Protein AF-A0AAI9TU17-F1 (afdb_monomer)

Radius of gyration: 18.56 Å; Cα contacts (8 Å, |Δi|>4): 138; chains: 1; bounding box: 42×25×66 Å

InterPro domains:
  IPR012816 NADAR [PF08719] (18-95)
  IPR012816 NADAR [cd15457] (15-107)
  IPR037238 YbiA-like superfamily [G3DSA:1.10.357.40] (2-105)
  IPR037238 YbiA-like superfamily [SSF143990] (10-105)

Mean predicted aligned error: 10.01 Å

Sequence (112 aa):
MPRTGNQPESNQADNPLFFYMPDAEWGEFCQWHEPSFTISKAEISDLVGYTVDETDPNGAIAFNCAEQFMMCCKAARFHDIPSQDQVLADQIKSAVVETGNKAKFGHVGSEV

Organism: NCBI:txid1209917

Secondary structure (DSSP, 8-state):
---------SS-TTSPPP---TTSTTGGGSTTS---EEEEHHHHHHHHTS-S-SS-TT-EEEESSHHHHHHHHHHHHTT-HHHHHHHHH--SHHHHHHHHHHTT--------

Structure (mmCIF, N/CA/C/O backbone):
data_AF-A0AAI9TU17-F1
#
_entry.id   AF-A0AAI9TU17-F1
#
loop_
_atom_site.group_PDB
_atom_site.id
_atom_site.type_symbol
_atom_site.label_atom_id
_atom_site.label_alt_id
_atom_site.label_comp_id
_atom_site.label_asym_id
_atom_site.label_entity_id
_atom_site.label_seq_id
_atom_site.pdbx_PDB_ins_code
_atom_site.Cartn_x
_atom_site.Cartn_y
_atom_site.Cartn_z
_atom_site.occupancy
_atom_site.B_iso_or_equiv
_atom_site.auth_seq_id
_atom_site.auth_comp_id
_atom_site.auth_asym_id
_atom_site.auth_atom_id
_atom_site.pdbx_PDB_model_num
ATOM 1 N N . MET A 1 1 ? 3.705 3.585 -24.894 1.00 44.66 1 MET A N 1
ATOM 2 C CA . MET A 1 1 ? 4.938 3.423 -25.700 1.00 44.66 1 MET A CA 1
ATOM 3 C C . MET A 1 1 ? 4.835 2.095 -26.446 1.00 44.66 1 MET A C 1
ATOM 5 O O . MET A 1 1 ? 4.476 1.120 -25.793 1.00 44.66 1 MET A O 1
ATOM 9 N N . PRO A 1 2 ? 5.048 2.018 -27.772 1.00 45.03 2 PRO A N 1
ATOM 10 C CA . PRO A 1 2 ? 5.062 0.732 -28.464 1.00 45.03 2 PRO A CA 1
ATOM 11 C C . PRO A 1 2 ? 6.356 -0.018 -28.111 1.00 45.03 2 PRO A C 1
ATOM 13 O O . PRO A 1 2 ? 7.432 0.574 -28.136 1.00 45.03 2 PRO A O 1
ATOM 16 N N . ARG A 1 3 ? 6.248 -1.306 -27.754 1.00 56.22 3 ARG A N 1
ATOM 17 C CA . ARG A 1 3 ? 7.403 -2.195 -27.547 1.00 56.22 3 ARG A CA 1
ATOM 18 C C . ARG A 1 3 ? 8.092 -2.416 -28.893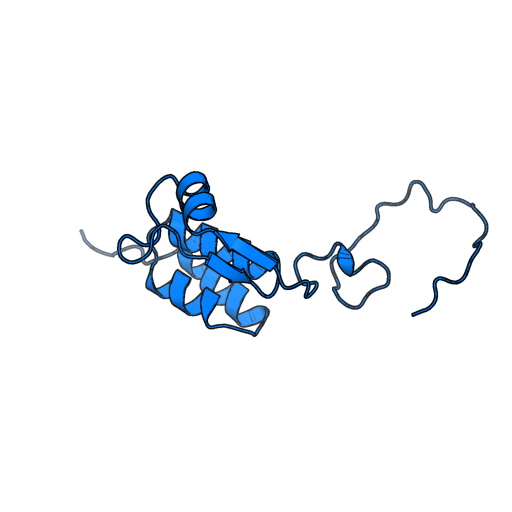 1.00 56.22 3 ARG A C 1
ATOM 20 O O . ARG A 1 3 ? 7.538 -3.084 -29.765 1.00 56.22 3 ARG A O 1
ATOM 27 N N . THR A 1 4 ? 9.270 -1.830 -29.075 1.00 52.88 4 THR A N 1
ATOM 28 C CA . THR A 1 4 ? 10.101 -2.055 -30.263 1.00 52.88 4 THR A CA 1
ATOM 29 C C . THR A 1 4 ? 10.894 -3.345 -30.084 1.00 52.88 4 THR A C 1
ATOM 31 O O . THR A 1 4 ? 11.462 -3.589 -29.024 1.00 52.88 4 THR A O 1
ATOM 34 N N . GLY A 1 5 ? 10.868 -4.193 -31.112 1.00 49.22 5 GLY A N 1
ATOM 35 C CA . GLY A 1 5 ? 11.430 -5.538 -31.092 1.00 49.22 5 GLY A CA 1
ATOM 36 C C . GLY A 1 5 ? 12.955 -5.621 -31.210 1.00 49.22 5 GLY A C 1
ATOM 37 O O . GLY A 1 5 ? 13.615 -4.700 -31.681 1.00 49.22 5 GLY A O 1
ATOM 38 N N . ASN A 1 6 ? 13.440 -6.807 -30.833 1.00 52.34 6 ASN A N 1
ATOM 39 C CA . ASN A 1 6 ? 14.708 -7.460 -31.175 1.00 52.34 6 ASN A CA 1
ATOM 40 C C . ASN A 1 6 ? 15.985 -6.610 -31.048 1.00 52.34 6 ASN A C 1
ATOM 42 O O . ASN A 1 6 ? 16.536 -6.133 -32.040 1.00 52.34 6 ASN A O 1
ATOM 46 N N . GLN A 1 7 ? 16.511 -6.535 -29.823 1.00 51.25 7 GLN A N 1
ATOM 47 C CA . GLN A 1 7 ? 17.905 -6.182 -29.546 1.00 51.25 7 GLN A CA 1
ATOM 48 C C . GLN A 1 7 ? 18.768 -7.466 -29.564 1.00 51.25 7 GLN A C 1
ATOM 50 O O . GLN A 1 7 ? 18.278 -8.505 -29.120 1.00 51.25 7 GLN A O 1
ATOM 55 N N . PRO A 1 8 ? 20.013 -7.455 -30.090 1.00 45.62 8 PRO A N 1
ATOM 56 C CA . PRO A 1 8 ? 20.829 -8.663 -30.169 1.00 45.62 8 PRO A CA 1
ATOM 57 C C . PRO A 1 8 ? 21.147 -9.202 -28.769 1.00 45.62 8 PRO A C 1
ATOM 59 O O . PRO A 1 8 ? 21.648 -8.473 -27.913 1.00 45.62 8 PRO A O 1
ATOM 62 N N . GLU A 1 9 ? 20.871 -10.489 -28.555 1.00 54.81 9 GLU A N 1
ATOM 63 C CA . GLU A 1 9 ? 21.167 -11.227 -27.327 1.00 54.81 9 GLU A CA 1
ATOM 64 C C . GLU A 1 9 ? 22.683 -11.412 -27.161 1.00 54.81 9 GLU A C 1
ATOM 66 O O . GLU A 1 9 ? 23.257 -12.426 -27.551 1.00 54.81 9 GLU A O 1
ATOM 71 N N . SER A 1 10 ? 23.372 -10.425 -26.590 1.00 53.22 10 SER A N 1
ATOM 72 C CA . SER A 1 10 ? 24.756 -10.611 -26.148 1.00 53.22 10 SER A CA 1
ATOM 73 C C . SER A 1 10 ? 24.955 -10.018 -24.753 1.00 53.22 10 SER A C 1
ATOM 75 O O . SER A 1 10 ? 24.963 -8.802 -24.585 1.00 53.22 10 SER A O 1
ATOM 77 N N . ASN A 1 11 ? 25.115 -10.898 -23.758 1.00 54.28 11 ASN A N 1
ATOM 78 C CA . ASN A 1 11 ? 25.527 -10.635 -22.367 1.00 54.28 11 ASN A CA 1
ATOM 79 C C . ASN A 1 11 ? 24.613 -9.790 -21.453 1.00 54.28 11 ASN A C 1
ATOM 81 O O . ASN A 1 11 ? 25.018 -9.483 -20.336 1.00 54.28 11 ASN A O 1
ATOM 85 N N . GLN A 1 12 ? 23.386 -9.442 -21.853 1.00 56.59 12 GLN A N 1
ATOM 86 C CA . GLN A 1 12 ? 22.444 -8.740 -20.960 1.00 56.59 12 GLN A CA 1
ATOM 87 C C . GLN A 1 12 ? 21.611 -9.671 -20.061 1.00 56.59 12 GLN A C 1
ATOM 89 O O . GLN A 1 12 ? 21.137 -9.219 -19.024 1.00 56.59 12 GLN A O 1
ATOM 94 N N . ALA A 1 13 ? 21.454 -10.949 -20.427 1.00 61.75 13 ALA A N 1
ATOM 95 C CA . ALA A 1 13 ? 20.571 -11.891 -19.730 1.00 61.75 13 ALA A CA 1
ATOM 96 C C . ALA A 1 13 ? 21.009 -12.223 -18.287 1.00 61.75 13 ALA A C 1
ATOM 98 O O . ALA A 1 13 ? 20.158 -12.545 -17.464 1.00 61.75 13 ALA A O 1
ATOM 99 N N . ASP A 1 14 ? 22.303 -12.088 -17.973 1.00 76.62 14 ASP A N 1
ATOM 100 C CA . ASP A 1 14 ? 22.864 -12.384 -16.644 1.00 76.62 14 ASP A CA 1
ATOM 101 C C . ASP A 1 14 ? 23.076 -11.135 -15.767 1.00 76.62 14 ASP A C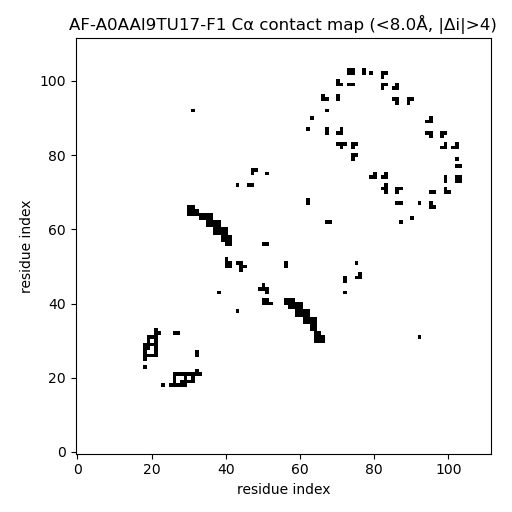 1
ATOM 103 O O . ASP A 1 14 ? 23.513 -11.247 -14.619 1.00 76.62 14 ASP A O 1
ATOM 107 N N . ASN A 1 15 ? 22.777 -9.931 -16.270 1.00 78.81 15 ASN A N 1
ATOM 108 C CA . ASN A 1 15 ? 22.925 -8.714 -15.476 1.00 78.81 15 ASN A CA 1
ATOM 109 C C . ASN A 1 15 ? 21.689 -8.481 -14.593 1.00 78.81 15 ASN A C 1
ATOM 111 O O . ASN A 1 15 ? 20.561 -8.589 -15.079 1.00 78.81 15 ASN A O 1
ATOM 115 N N . PRO A 1 16 ? 21.869 -8.100 -13.314 1.00 84.06 16 PRO A N 1
ATOM 116 C CA . PRO A 1 16 ? 20.746 -7.789 -12.444 1.00 84.06 16 PRO A CA 1
ATOM 117 C C . PRO A 1 16 ? 19.941 -6.613 -13.005 1.00 84.06 16 PRO A C 1
ATOM 119 O O . PRO A 1 16 ? 20.489 -5.557 -13.332 1.00 84.06 16 PRO A O 1
ATOM 122 N N . LEU A 1 17 ? 18.625 -6.803 -13.090 1.00 83.19 17 LEU A N 1
ATOM 123 C CA . LEU A 1 17 ? 17.690 -5.756 -13.473 1.00 83.19 17 LEU A CA 1
ATOM 124 C C . LEU A 1 17 ? 17.373 -4.875 -12.259 1.00 83.19 17 LEU A C 1
ATOM 126 O O . LEU A 1 17 ? 16.858 -5.357 -11.251 1.00 83.19 17 LEU A O 1
ATOM 130 N N . PHE A 1 18 ? 17.640 -3.575 -12.369 1.00 83.50 18 PHE A N 1
ATOM 131 C CA . PHE A 1 18 ? 17.301 -2.587 -11.344 1.00 83.50 18 PHE A CA 1
ATOM 132 C C . PHE A 1 18 ? 16.050 -1.801 -11.758 1.00 83.50 18 PHE A C 1
ATOM 134 O O . PHE A 1 18 ? 16.033 -1.181 -12.818 1.00 83.50 18 PHE A O 1
ATOM 141 N N . PHE A 1 19 ? 15.021 -1.779 -10.907 1.00 86.12 19 PHE A N 1
ATOM 142 C CA . PHE A 1 19 ? 13.709 -1.176 -11.201 1.00 86.12 19 PHE A CA 1
ATOM 143 C C . PHE A 1 19 ? 13.268 -0.144 -10.144 1.00 86.12 19 PHE A C 1
ATOM 145 O O . PHE A 1 19 ? 12.126 -0.106 -9.703 1.00 86.12 19 PHE A O 1
ATOM 152 N N . TYR A 1 20 ? 14.181 0.727 -9.710 1.00 82.06 20 TYR A N 1
ATOM 153 C CA . TYR A 1 20 ? 13.918 1.707 -8.641 1.00 82.06 20 TYR A CA 1
ATOM 154 C C . TYR A 1 20 ? 13.300 3.037 -9.117 1.00 82.06 20 TYR A C 1
ATOM 156 O O . TYR A 1 20 ? 12.952 3.868 -8.282 1.00 82.06 20 TYR A O 1
ATOM 164 N N . MET A 1 21 ? 13.166 3.261 -10.431 1.00 86.12 21 MET A N 1
ATOM 165 C CA . MET A 1 21 ? 12.562 4.474 -11.001 1.00 86.12 21 MET A CA 1
ATOM 166 C C . MET A 1 21 ? 11.222 4.134 -11.666 1.00 86.12 21 MET A C 1
ATOM 168 O O . MET A 1 21 ? 11.221 3.323 -12.592 1.00 86.12 21 MET A O 1
ATOM 172 N N . PRO A 1 22 ? 10.101 4.755 -11.258 1.00 85.19 22 PRO A N 1
ATOM 173 C CA . PRO A 1 22 ? 8.774 4.414 -11.776 1.00 85.19 22 PRO A CA 1
ATOM 174 C C . PRO A 1 22 ? 8.564 4.795 -13.248 1.00 85.19 22 PRO A C 1
ATOM 176 O O . PRO A 1 22 ? 7.757 4.162 -13.922 1.00 85.19 22 PRO A O 1
ATOM 179 N N . ASP A 1 23 ? 9.317 5.779 -13.748 1.00 87.31 23 ASP A N 1
ATOM 180 C CA . ASP A 1 23 ? 9.204 6.297 -15.120 1.00 87.31 23 ASP A CA 1
ATOM 181 C C . ASP A 1 23 ? 10.236 5.683 -16.091 1.00 87.31 23 ASP A C 1
ATOM 183 O O . ASP A 1 23 ? 10.349 6.105 -17.243 1.00 87.31 23 ASP A O 1
ATOM 187 N N . ALA A 1 24 ? 11.026 4.704 -15.633 1.00 88.25 24 ALA A N 1
ATOM 188 C CA . ALA A 1 24 ? 12.000 3.994 -16.462 1.00 88.25 24 ALA A CA 1
ATOM 189 C C . ALA A 1 24 ? 11.358 2.836 -17.251 1.00 88.25 24 ALA A C 1
ATOM 191 O O . ALA A 1 24 ? 10.215 2.456 -17.012 1.00 88.25 24 ALA A O 1
ATOM 192 N N . GLU A 1 25 ? 12.118 2.230 -18.169 1.00 86.62 25 GLU A N 1
ATOM 193 C CA . GLU A 1 25 ? 11.669 1.136 -19.052 1.00 86.62 25 GLU A CA 1
ATOM 194 C C . GLU A 1 25 ? 11.011 -0.043 -18.309 1.00 86.62 25 GLU A C 1
ATOM 196 O O . GLU A 1 25 ? 10.050 -0.625 -18.801 1.00 86.62 25 GLU A O 1
ATOM 201 N N . TRP A 1 26 ? 11.483 -0.338 -17.096 1.00 88.06 26 TRP A N 1
ATOM 202 C CA . TRP A 1 26 ? 10.982 -1.407 -16.223 1.00 88.06 26 TRP A CA 1
ATOM 203 C C . TRP A 1 26 ? 10.326 -0.858 -14.954 1.00 88.06 26 TRP A C 1
ATOM 205 O O . TRP A 1 26 ? 10.265 -1.525 -13.921 1.00 88.06 26 TRP A O 1
ATOM 215 N N . GLY A 1 27 ? 9.864 0.391 -15.025 1.00 86.25 27 GLY A N 1
ATOM 216 C CA . GLY A 1 27 ? 9.310 1.124 -13.898 1.00 86.25 27 GLY A CA 1
ATOM 217 C C . GLY A 1 27 ? 8.033 0.515 -13.330 1.00 86.25 27 GLY A C 1
ATOM 218 O O . GLY A 1 27 ? 7.744 0.768 -12.172 1.00 86.25 27 GLY A O 1
ATOM 219 N N . GLU A 1 28 ? 7.326 -0.346 -14.072 1.00 87.06 28 GLU A N 1
ATOM 220 C CA . GLU A 1 28 ? 6.156 -1.093 -13.576 1.00 87.06 28 GLU A CA 1
ATOM 221 C C . GLU A 1 28 ? 6.471 -2.001 -12.376 1.00 87.06 28 GLU A C 1
ATOM 223 O O . GLU A 1 28 ? 5.607 -2.243 -11.536 1.00 87.06 28 GLU A O 1
ATOM 228 N N . PHE A 1 29 ? 7.722 -2.454 -12.255 1.00 87.62 29 PHE A N 1
ATOM 229 C CA . PHE A 1 29 ? 8.191 -3.242 -11.114 1.00 87.62 29 PHE A CA 1
ATOM 230 C C . PHE A 1 29 ? 8.635 -2.371 -9.930 1.00 87.62 29 PHE A C 1
ATOM 232 O O . PHE A 1 29 ? 8.903 -2.885 -8.842 1.00 87.62 29 PHE A O 1
ATOM 239 N N . CYS A 1 30 ? 8.714 -1.051 -10.115 1.00 88.56 30 CYS A N 1
ATOM 240 C CA . CYS A 1 30 ? 9.003 -0.119 -9.038 1.00 88.56 30 CYS A CA 1
ATOM 241 C C . CYS A 1 30 ? 7.825 -0.060 -8.062 1.00 88.56 30 CYS A C 1
ATOM 243 O O . CYS A 1 30 ? 6.681 0.126 -8.464 1.00 88.56 30 CYS A O 1
ATOM 245 N N . GLN A 1 31 ? 8.106 -0.096 -6.759 1.00 84.75 31 GLN A N 1
ATOM 246 C CA . GLN A 1 31 ? 7.086 0.068 -5.710 1.00 84.75 31 GLN A CA 1
ATOM 247 C C . GLN A 1 31 ? 6.345 1.416 -5.796 1.00 84.75 31 GLN A C 1
ATOM 249 O O . GLN A 1 31 ? 5.219 1.54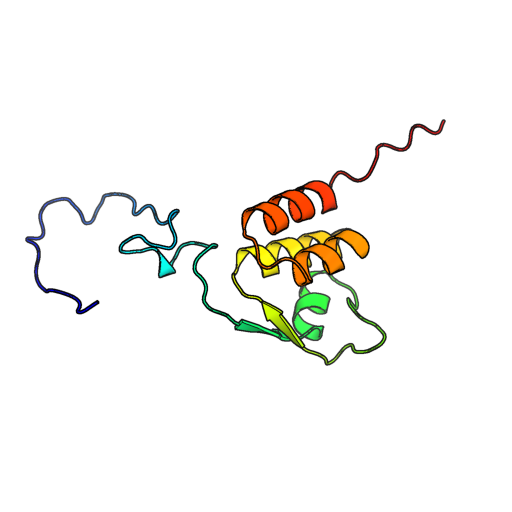4 -5.314 1.00 84.75 31 GLN A O 1
ATOM 254 N N . TRP A 1 32 ? 6.980 2.398 -6.443 1.00 82.31 32 TRP A N 1
ATOM 255 C CA . TRP A 1 32 ? 6.465 3.739 -6.707 1.00 82.31 32 TRP A CA 1
ATOM 256 C C . TRP A 1 32 ? 5.775 3.902 -8.050 1.00 82.31 32 TRP A C 1
ATOM 258 O O . TRP A 1 32 ? 5.376 5.024 -8.385 1.00 82.31 32 TRP A O 1
ATOM 268 N N . HIS A 1 33 ? 5.682 2.835 -8.844 1.00 84.38 33 HIS A N 1
ATOM 269 C CA . HIS A 1 33 ? 4.782 2.845 -9.981 1.00 84.38 33 HIS A CA 1
ATOM 270 C C . HIS A 1 33 ? 3.378 3.1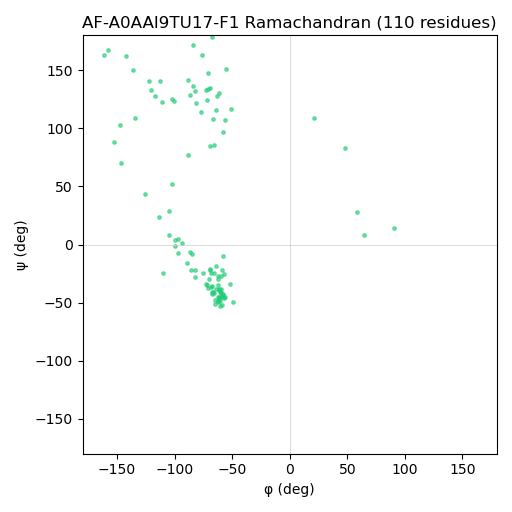88 -9.477 1.00 84.38 33 HIS A C 1
ATOM 272 O O . HIS A 1 33 ? 3.043 2.893 -8.328 1.00 84.38 33 HIS A O 1
ATOM 278 N N . GLU A 1 34 ? 2.560 3.806 -10.322 1.00 78.12 34 GLU A N 1
ATOM 279 C CA . GLU A 1 34 ? 1.213 4.254 -9.955 1.00 78.12 34 GLU A CA 1
ATOM 280 C C . GLU A 1 34 ? 0.111 3.315 -10.486 1.00 78.12 34 GLU A C 1
ATOM 282 O O . GLU A 1 34 ? -0.817 3.790 -11.146 1.00 78.12 34 GLU A O 1
ATOM 287 N N . PRO A 1 35 ? 0.149 1.982 -10.259 1.00 77.12 35 PRO A N 1
ATOM 288 C CA . PRO A 1 35 ? -1.056 1.200 -10.418 1.00 77.12 35 PRO A CA 1
ATOM 289 C C . PRO A 1 35 ? -1.913 1.451 -9.177 1.00 77.12 35 PRO A C 1
ATOM 291 O O . PRO A 1 35 ? -1.545 1.067 -8.065 1.00 77.12 35 PRO A O 1
ATOM 294 N N . SER A 1 36 ? -3.064 2.092 -9.357 1.00 83.31 36 SER A N 1
ATOM 295 C CA . SER A 1 36 ? -4.055 2.131 -8.293 1.00 83.31 36 SER A CA 1
ATOM 296 C C . SER A 1 36 ? -4.679 0.747 -8.122 1.00 83.31 36 SER A C 1
ATOM 298 O O . SER A 1 36 ? -5.039 0.077 -9.093 1.00 83.31 36 SER A O 1
ATOM 300 N N . PHE A 1 37 ? -4.788 0.294 -6.880 1.00 91.62 37 PHE A N 1
ATOM 301 C CA . PHE A 1 37 ? -5.434 -0.972 -6.544 1.00 91.62 37 PHE A CA 1
ATOM 302 C C . PHE A 1 37 ? -6.214 -0.839 -5.243 1.00 91.62 37 PHE A C 1
ATOM 304 O O . PHE A 1 37 ? -6.027 0.097 -4.467 1.00 91.62 37 PHE A O 1
ATOM 311 N N . THR A 1 38 ? -7.125 -1.775 -5.015 1.00 95.25 38 THR A N 1
ATOM 312 C CA . THR A 1 38 ? -8.008 -1.771 -3.852 1.00 95.25 38 THR A CA 1
ATOM 313 C C . THR A 1 38 ? -7.792 -3.041 -3.052 1.00 95.25 38 THR A C 1
ATOM 315 O O . THR A 1 38 ? -7.767 -4.123 -3.633 1.00 95.25 38 THR A O 1
ATOM 318 N N . ILE A 1 39 ? -7.655 -2.900 -1.735 1.00 95.94 39 ILE A N 1
ATOM 319 C CA . ILE A 1 39 ? -7.540 -4.015 -0.788 1.00 95.94 39 ILE A CA 1
ATOM 320 C C . ILE A 1 39 ? -8.663 -3.885 0.238 1.00 95.94 39 ILE A C 1
ATOM 322 O O . ILE A 1 39 ? -8.992 -2.772 0.666 1.00 95.94 39 ILE A O 1
ATOM 326 N N . SER A 1 40 ? -9.270 -5.004 0.629 1.00 96.94 40 SER A N 1
ATOM 327 C CA . SER A 1 40 ? -10.291 -4.990 1.678 1.00 96.94 40 SER A CA 1
ATOM 328 C C . SER A 1 40 ? -9.672 -4.724 3.053 1.00 96.94 40 SER A C 1
ATOM 330 O O . SER A 1 40 ? -8.557 -5.148 3.360 1.00 96.94 40 SER A O 1
ATOM 332 N N . LYS A 1 41 ? -10.413 -4.045 3.930 1.00 94.94 41 LYS A N 1
ATOM 333 C CA . LYS A 1 41 ? -10.012 -3.849 5.331 1.00 94.94 41 LYS A CA 1
ATOM 334 C C . LYS A 1 41 ? -9.902 -5.183 6.075 1.00 94.94 41 LYS A C 1
ATOM 336 O O . LYS A 1 41 ? -9.080 -5.289 6.980 1.00 94.94 41 LYS A O 1
ATOM 341 N N . ALA A 1 42 ? -10.651 -6.204 5.655 1.00 95.81 42 ALA A N 1
ATOM 342 C CA . ALA A 1 42 ? -10.521 -7.572 6.147 1.00 95.81 42 ALA A CA 1
ATOM 343 C C . ALA A 1 42 ? -9.135 -8.168 5.838 1.00 95.81 42 ALA A C 1
ATOM 345 O O . ALA A 1 42 ? -8.457 -8.619 6.754 1.00 95.81 42 ALA A O 1
ATOM 346 N N . GLU A 1 43 ? -8.655 -8.075 4.592 1.00 96.56 43 GLU A N 1
ATOM 347 C CA . GLU A 1 43 ? -7.308 -8.548 4.222 1.00 96.56 43 GLU A CA 1
ATOM 348 C C . GLU A 1 43 ? -6.203 -7.801 4.980 1.00 96.56 43 GLU A C 1
ATOM 350 O O . GLU A 1 43 ? -5.221 -8.403 5.416 1.00 96.56 43 GLU A O 1
ATOM 355 N N . ILE A 1 44 ? -6.363 -6.487 5.175 1.00 95.62 44 ILE A N 1
ATOM 356 C CA . ILE A 1 44 ? -5.419 -5.700 5.980 1.00 95.62 44 ILE A CA 1
ATOM 357 C C . ILE A 1 44 ? -5.469 -6.157 7.444 1.00 95.62 44 ILE A C 1
ATOM 359 O O . ILE A 1 44 ? -4.417 -6.304 8.063 1.00 95.62 44 ILE A O 1
ATOM 363 N N . SER A 1 45 ? -6.663 -6.411 7.986 1.00 95.25 45 SER A N 1
ATOM 364 C CA . SER A 1 45 ? -6.856 -6.887 9.362 1.00 95.25 45 SER A CA 1
ATOM 365 C C . SER A 1 45 ? -6.192 -8.241 9.594 1.00 95.25 45 SER A C 1
ATOM 367 O O . SER A 1 45 ? -5.453 -8.406 10.567 1.00 95.25 45 SER A O 1
ATOM 369 N N . ASP A 1 46 ? -6.373 -9.178 8.661 1.00 95.94 46 ASP A N 1
ATOM 370 C CA . ASP A 1 46 ? -5.718 -10.488 8.679 1.00 95.94 46 ASP A CA 1
ATOM 371 C C . ASP A 1 46 ? -4.189 -10.349 8.639 1.00 95.94 46 ASP A C 1
ATOM 373 O O . ASP A 1 46 ? -3.475 -11.037 9.371 1.00 95.94 46 ASP A O 1
ATOM 377 N N . LEU A 1 47 ? -3.674 -9.418 7.828 1.00 94.81 47 LEU A N 1
ATOM 378 C CA . LEU A 1 47 ? -2.240 -9.155 7.710 1.00 94.81 47 LEU A CA 1
ATOM 379 C C . LEU A 1 47 ? -1.633 -8.563 8.994 1.00 94.81 47 LEU A C 1
ATOM 381 O O . LEU A 1 47 ? -0.513 -8.928 9.366 1.00 94.81 47 LEU A O 1
ATOM 385 N N . VAL A 1 48 ? -2.326 -7.636 9.666 1.00 93.69 48 VAL A N 1
ATOM 386 C CA . VAL A 1 48 ? -1.801 -6.972 10.877 1.00 93.69 48 VAL A CA 1
ATOM 387 C C . VAL A 1 48 ? -2.129 -7.715 12.175 1.00 93.69 48 VAL A C 1
ATOM 389 O O . VAL A 1 48 ? -1.466 -7.477 13.188 1.00 93.69 48 VAL A O 1
ATOM 392 N N . GLY A 1 49 ? -3.085 -8.646 12.131 1.00 93.06 49 GLY A N 1
ATOM 393 C CA . GLY A 1 49 ? -3.477 -9.527 13.232 1.00 93.06 49 GLY A CA 1
ATOM 394 C C . GLY A 1 49 ? -4.598 -8.993 14.127 1.00 93.06 49 GLY A C 1
ATOM 395 O O . GLY A 1 49 ? -4.779 -9.515 15.227 1.00 93.06 49 GLY A O 1
ATOM 396 N N . TYR A 1 50 ? -5.316 -7.951 13.702 1.00 92.50 50 TYR A N 1
ATOM 397 C CA . TYR A 1 50 ? -6.454 -7.373 14.424 1.00 92.50 50 TYR A CA 1
ATOM 398 C C . T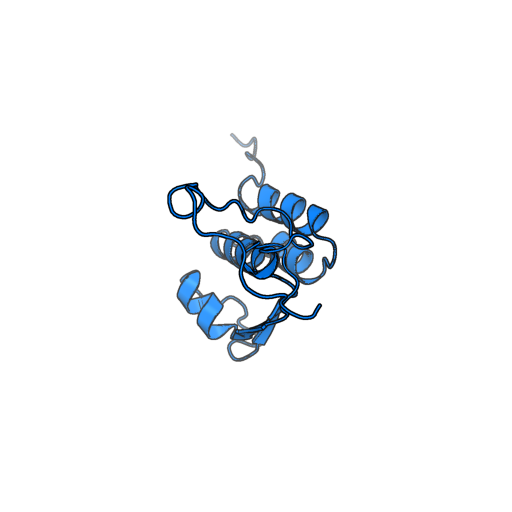YR A 1 50 ? -7.320 -6.515 13.486 1.00 92.50 50 TYR A C 1
ATOM 400 O O . TYR A 1 50 ? -6.864 -6.121 12.415 1.00 92.50 50 TYR A O 1
ATOM 408 N N . THR A 1 51 ? -8.553 -6.200 13.889 1.00 92.56 51 THR A N 1
ATOM 409 C CA . THR A 1 51 ? -9.474 -5.361 13.107 1.00 92.56 51 THR A CA 1
ATOM 410 C C . THR A 1 51 ? -8.936 -3.936 12.942 1.00 92.56 51 THR A C 1
ATOM 412 O O . THR A 1 51 ? -8.819 -3.200 13.922 1.00 92.56 51 THR A O 1
ATOM 415 N N . VAL A 1 52 ? -8.639 -3.510 11.710 1.00 90.12 52 VAL A N 1
ATOM 416 C CA . VAL A 1 52 ? -8.118 -2.148 11.460 1.00 90.12 52 VAL A CA 1
ATOM 417 C C . VAL A 1 52 ? -9.172 -1.050 11.563 1.00 90.12 52 VAL A C 1
ATOM 419 O O . VAL A 1 52 ? -8.831 0.099 11.818 1.00 90.12 52 VAL A O 1
ATOM 422 N N . ASP A 1 53 ? -10.442 -1.393 11.355 1.00 88.31 53 ASP A N 1
ATOM 423 C CA . ASP A 1 53 ? -11.567 -0.467 11.444 1.00 88.31 53 ASP A CA 1
ATOM 424 C C . ASP A 1 53 ? -12.806 -1.213 11.947 1.00 88.31 53 ASP A C 1
ATOM 426 O O . ASP A 1 53 ? -13.454 -1.956 11.213 1.00 88.31 53 ASP A O 1
ATOM 430 N N . GLU A 1 54 ? -13.126 -1.023 13.224 1.00 88.31 54 GLU A N 1
ATOM 431 C CA . GLU A 1 54 ? -14.298 -1.619 13.877 1.00 88.31 54 GLU A CA 1
ATOM 432 C C . GLU A 1 54 ? -15.623 -1.020 13.368 1.00 88.31 54 GLU A C 1
ATOM 434 O O . GLU A 1 54 ? -16.680 -1.639 13.497 1.00 88.31 54 GLU A O 1
ATOM 439 N N . THR A 1 55 ? -15.590 0.188 12.794 1.00 91.25 55 THR A N 1
ATOM 440 C CA . THR A 1 55 ? -16.794 0.881 12.308 1.00 91.25 55 THR A CA 1
ATOM 441 C C . THR A 1 55 ? -17.211 0.411 10.919 1.00 91.25 55 THR A C 1
ATOM 443 O O . THR A 1 55 ? -18.399 0.421 10.595 1.00 91.25 55 THR A O 1
ATOM 446 N N . ASP A 1 56 ? -16.243 -0.040 10.123 1.00 92.19 56 ASP A N 1
ATOM 447 C CA . ASP A 1 56 ? -16.441 -0.553 8.771 1.00 92.19 56 ASP A CA 1
ATOM 448 C C . ASP A 1 56 ? -15.433 -1.680 8.450 1.00 92.19 56 ASP A C 1
ATOM 450 O O . ASP A 1 56 ? -14.530 -1.505 7.627 1.00 92.19 56 ASP A O 1
ATOM 454 N N . PRO A 1 57 ? -15.569 -2.868 9.071 1.00 90.31 57 PRO A N 1
ATOM 455 C CA . PRO A 1 57 ? -14.600 -3.960 8.918 1.00 90.31 57 PRO A CA 1
ATOM 456 C C . PRO A 1 57 ? -14.603 -4.594 7.517 1.00 90.31 57 PRO A C 1
ATOM 458 O O . PRO A 1 57 ? -13.622 -5.213 7.111 1.00 90.31 57 PRO A O 1
ATOM 461 N N . ASN A 1 58 ? -15.697 -4.431 6.764 1.00 92.31 58 ASN A N 1
ATOM 462 C CA . ASN A 1 58 ? -15.871 -4.991 5.418 1.00 92.31 58 ASN A CA 1
ATOM 463 C C . ASN A 1 58 ? -15.606 -3.972 4.300 1.00 92.31 58 ASN A C 1
ATOM 465 O O . ASN A 1 58 ? -15.806 -4.287 3.124 1.00 92.31 58 ASN A O 1
ATOM 469 N N . GLY A 1 59 ? -15.190 -2.753 4.648 1.00 94.62 59 GLY A N 1
ATOM 470 C CA . GLY A 1 59 ? -14.843 -1.730 3.675 1.00 94.62 59 GLY A CA 1
ATOM 471 C C . GLY A 1 59 ? -13.590 -2.069 2.878 1.00 94.62 59 GLY A C 1
ATOM 472 O O . GLY A 1 59 ? -12.912 -3.074 3.103 1.00 94.62 59 GLY A O 1
ATOM 473 N N . ALA A 1 60 ? -13.246 -1.186 1.948 1.00 95.56 60 ALA A N 1
ATOM 474 C CA . ALA A 1 60 ? -12.053 -1.324 1.129 1.00 95.56 60 ALA A CA 1
ATOM 475 C C . ALA A 1 60 ? -11.319 0.010 1.002 1.00 95.56 60 ALA A C 1
ATOM 477 O O . ALA A 1 60 ? -11.933 1.076 1.054 1.00 95.56 60 ALA A O 1
ATOM 478 N N . ILE A 1 61 ? -10.001 -0.064 0.840 1.00 93.81 61 ILE A N 1
ATOM 479 C CA . ILE A 1 61 ? -9.119 1.096 0.727 1.00 93.81 61 ILE A CA 1
ATOM 480 C C . ILE A 1 61 ? -8.467 1.068 -0.651 1.00 93.81 61 ILE A C 1
ATOM 482 O O . ILE A 1 61 ? -7.904 0.050 -1.059 1.00 93.81 61 ILE A O 1
ATOM 486 N N . ALA A 1 62 ? -8.561 2.184 -1.372 1.00 93.50 62 ALA A N 1
ATOM 487 C CA . ALA A 1 62 ? -7.823 2.394 -2.607 1.00 93.50 62 ALA A CA 1
ATOM 488 C C . ALA A 1 62 ? -6.435 2.961 -2.287 1.00 93.50 62 ALA A C 1
ATOM 490 O O . ALA A 1 62 ? -6.321 3.958 -1.576 1.00 93.50 62 ALA A O 1
ATOM 491 N N . PHE A 1 63 ? -5.401 2.333 -2.833 1.00 92.12 63 PHE A N 1
ATOM 492 C CA . PHE A 1 63 ? -4.015 2.770 -2.734 1.00 92.12 63 PHE A CA 1
ATOM 493 C C . PHE A 1 63 ? -3.525 3.203 -4.106 1.00 92.12 63 PHE A C 1
ATOM 495 O O . PHE A 1 63 ? -3.835 2.561 -5.109 1.00 92.12 63 PHE A O 1
ATOM 502 N N . ASN A 1 64 ? -2.735 4.270 -4.149 1.00 89.88 64 ASN A N 1
ATOM 503 C CA . ASN A 1 64 ? -2.175 4.786 -5.399 1.00 89.88 64 ASN A CA 1
ATOM 504 C C . ASN A 1 64 ? -0.910 4.048 -5.843 1.00 89.88 64 ASN A C 1
ATOM 506 O O . ASN A 1 64 ? -0.525 4.126 -7.005 1.00 89.88 64 ASN A O 1
ATOM 510 N N . CYS A 1 65 ? -0.228 3.389 -4.907 1.00 89.00 65 CYS A N 1
ATOM 511 C CA . CYS A 1 65 ? 0.979 2.620 -5.170 1.00 89.00 65 CYS A CA 1
ATOM 512 C C . CYS A 1 65 ? 1.205 1.574 -4.074 1.00 89.00 65 CYS A C 1
ATOM 514 O O . CYS A 1 65 ? 0.603 1.628 -2.995 1.00 89.00 65 CYS A O 1
ATOM 516 N N . ALA A 1 66 ? 2.118 0.639 -4.339 1.00 90.75 66 ALA A N 1
ATOM 517 C CA . ALA A 1 66 ? 2.471 -0.406 -3.386 1.00 90.75 66 ALA A CA 1
ATOM 518 C C . ALA A 1 66 ? 3.085 0.166 -2.098 1.00 90.75 66 ALA A C 1
ATOM 520 O O . ALA A 1 66 ? 2.819 -0.355 -1.016 1.00 90.75 66 ALA A O 1
ATOM 521 N N . GLU A 1 67 ? 3.860 1.254 -2.184 1.00 90.50 67 GLU A N 1
ATOM 522 C CA . GLU A 1 67 ? 4.451 1.869 -0.989 1.00 90.50 67 GLU A CA 1
ATOM 523 C C . GLU A 1 67 ? 3.389 2.383 -0.011 1.00 90.50 67 GLU A C 1
ATOM 525 O O . GLU A 1 67 ? 3.484 2.130 1.190 1.00 90.50 67 GLU A O 1
ATOM 530 N N . GLN A 1 68 ? 2.357 3.071 -0.506 1.00 92.19 68 GLN A N 1
ATOM 531 C CA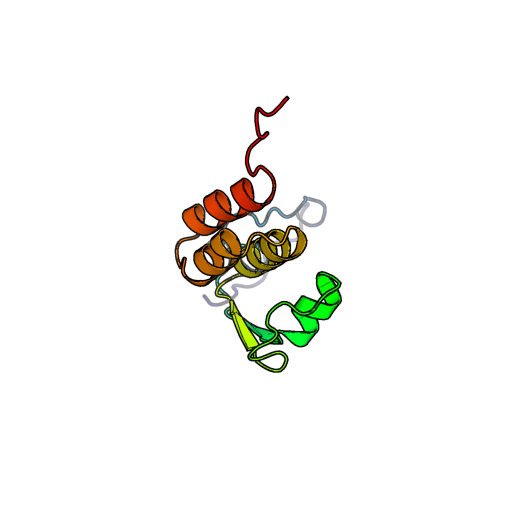 . GLN A 1 68 ? 1.293 3.604 0.346 1.00 92.19 68 GLN A CA 1
ATOM 532 C C . GLN A 1 68 ? 0.587 2.485 1.119 1.00 92.19 68 GLN A C 1
ATOM 534 O O . GLN A 1 68 ? 0.369 2.607 2.325 1.00 92.19 68 GLN A O 1
ATOM 539 N N . PHE A 1 69 ? 0.310 1.363 0.448 1.00 93.50 69 PHE A N 1
ATOM 540 C CA . PHE A 1 69 ? -0.204 0.156 1.091 1.00 93.50 69 PHE A CA 1
ATOM 541 C C . PHE A 1 69 ? 0.748 -0.357 2.180 1.00 93.50 69 PHE A C 1
ATOM 543 O O . PHE A 1 69 ? 0.335 -0.525 3.328 1.00 93.50 69 PHE A O 1
ATOM 550 N N . MET A 1 70 ? 2.034 -0.540 1.862 1.00 92.94 70 MET A N 1
ATOM 551 C CA . MET A 1 70 ? 3.021 -1.041 2.827 1.00 92.94 70 MET A CA 1
ATOM 552 C C . MET A 1 70 ? 3.155 -0.128 4.055 1.00 92.94 70 MET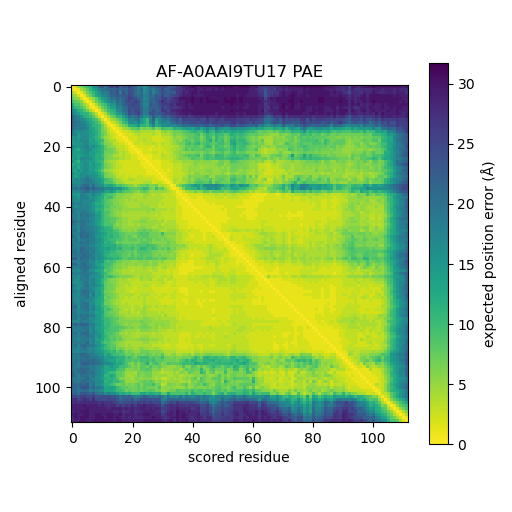 A C 1
ATOM 554 O O . MET A 1 70 ? 3.230 -0.627 5.180 1.00 92.94 70 MET A O 1
ATOM 558 N N . MET A 1 71 ? 3.146 1.195 3.871 1.00 94.19 71 MET A N 1
ATOM 559 C CA . MET A 1 71 ? 3.224 2.155 4.977 1.00 94.19 71 MET A CA 1
ATOM 560 C C . MET A 1 71 ? 1.940 2.201 5.808 1.00 94.19 71 MET A C 1
ATOM 562 O O . MET A 1 71 ? 2.027 2.263 7.035 1.00 94.19 71 MET A O 1
ATOM 566 N N . CYS A 1 72 ? 0.767 2.078 5.183 1.00 93.56 72 CYS A N 1
ATOM 567 C CA . CYS A 1 72 ? -0.506 1.944 5.893 1.00 93.56 72 CYS A CA 1
ATOM 568 C C . CYS A 1 72 ? -0.511 0.680 6.764 1.00 93.56 72 CYS A C 1
ATOM 570 O O . CYS A 1 72 ? -0.800 0.750 7.959 1.00 93.56 72 CYS A O 1
ATOM 572 N N . CYS A 1 73 ? -0.123 -0.472 6.205 1.00 93.81 73 CYS A N 1
ATOM 573 C CA . CYS A 1 73 ? -0.015 -1.727 6.952 1.00 93.81 73 CYS A CA 1
ATOM 574 C C . CYS A 1 73 ? 1.006 -1.636 8.087 1.00 93.81 73 CYS A C 1
ATOM 576 O O . CYS A 1 73 ? 0.768 -2.164 9.171 1.00 93.81 73 CYS A O 1
ATOM 578 N N . LYS A 1 74 ? 2.132 -0.948 7.869 1.00 92.75 74 LYS A N 1
ATOM 579 C CA . LYS A 1 74 ? 3.133 -0.699 8.910 1.00 92.75 74 LYS A CA 1
ATOM 580 C C . LYS A 1 74 ? 2.554 0.134 10.055 1.00 92.75 74 LYS A C 1
ATOM 582 O O . LYS A 1 74 ? 2.723 -0.263 11.202 1.00 92.75 74 LYS A O 1
ATOM 587 N N . ALA A 1 75 ? 1.875 1.243 9.762 1.00 92.69 75 ALA A N 1
ATOM 588 C CA . ALA A 1 75 ? 1.253 2.092 10.780 1.00 92.69 75 ALA A CA 1
ATOM 589 C C . ALA A 1 75 ? 0.176 1.339 11.570 1.00 92.69 75 ALA A C 1
ATOM 591 O O . ALA A 1 75 ? 0.221 1.307 12.802 1.00 92.69 75 ALA A O 1
ATOM 592 N N . ALA A 1 76 ? -0.698 0.615 10.865 1.00 92.06 76 ALA A N 1
ATOM 593 C CA . ALA A 1 76 ? -1.666 -0.278 11.486 1.00 92.06 76 ALA A CA 1
ATOM 594 C C . ALA A 1 76 ? -0.965 -1.327 12.367 1.00 92.06 76 ALA A C 1
ATOM 596 O O . ALA A 1 76 ? -1.315 -1.497 13.528 1.00 92.06 76 ALA A O 1
ATOM 597 N N . ARG A 1 77 ? 0.110 -1.980 11.919 1.00 92.25 77 ARG A N 1
ATOM 598 C CA . ARG A 1 77 ? 0.806 -3.000 12.726 1.00 92.25 77 ARG A CA 1
ATOM 599 C C . ARG A 1 77 ? 1.295 -2.499 14.095 1.00 92.25 77 ARG A C 1
ATOM 601 O O . ARG A 1 77 ? 1.440 -3.325 15.001 1.00 92.25 77 ARG A O 1
ATOM 608 N N . PHE A 1 78 ? 1.540 -1.193 14.237 1.00 91.19 78 PHE A N 1
ATOM 609 C CA . PHE A 1 78 ? 1.971 -0.530 15.474 1.00 91.19 78 PHE A CA 1
ATOM 610 C C . PHE A 1 78 ? 0.868 0.281 16.178 1.00 91.19 78 PHE A C 1
ATOM 612 O O . PHE A 1 78 ? 1.167 0.963 17.154 1.00 91.19 78 PHE A O 1
ATOM 619 N N . HIS A 1 79 ? -0.390 0.186 15.734 1.00 89.94 79 HIS A N 1
ATOM 620 C CA . HIS A 1 79 ? -1.527 0.956 16.259 1.00 89.94 79 HIS A CA 1
ATOM 621 C C . HIS A 1 79 ? -1.350 2.486 16.165 1.00 89.94 79 HIS A C 1
ATOM 623 O O . HIS A 1 79 ? -1.923 3.233 16.959 1.00 89.94 79 HIS A O 1
ATOM 629 N N . ASP A 1 80 ? -0.573 2.970 15.191 1.00 91.44 80 ASP A N 1
ATOM 630 C CA . ASP A 1 80 ? -0.393 4.403 14.940 1.00 91.44 80 ASP A CA 1
ATOM 631 C C . ASP A 1 80 ? -1.472 4.912 13.972 1.00 91.44 80 ASP A C 1
ATOM 633 O O . ASP A 1 80 ? -1.237 5.086 12.774 1.00 91.44 80 ASP A O 1
ATOM 637 N N . ILE A 1 81 ? -2.679 5.103 14.513 1.00 89.12 81 ILE A N 1
ATOM 638 C CA . ILE A 1 81 ? -3.852 5.570 13.759 1.00 89.12 81 ILE A CA 1
ATOM 639 C C . ILE A 1 81 ? -3.600 6.933 13.084 1.00 89.12 81 ILE A C 1
ATOM 641 O O . ILE A 1 81 ? -3.876 7.043 11.891 1.00 89.12 81 ILE A O 1
ATOM 645 N N . PRO A 1 82 ? -3.004 7.948 13.750 1.00 90.69 82 PRO A N 1
ATOM 646 C CA . PRO A 1 82 ? -2.689 9.213 13.084 1.00 90.69 82 PRO A CA 1
ATOM 647 C C . PRO A 1 82 ? -1.780 9.049 11.859 1.00 90.69 82 PRO A C 1
ATOM 649 O O . PRO A 1 82 ? -2.042 9.649 10.815 1.00 90.69 82 PRO A O 1
ATOM 652 N N . SER A 1 83 ? -0.732 8.221 11.956 1.00 91.12 83 SER A N 1
ATOM 653 C CA . SER A 1 83 ? 0.143 7.949 10.809 1.00 91.12 83 SER A CA 1
ATOM 654 C C . SER A 1 83 ? -0.572 7.160 9.714 1.00 91.12 83 SER A C 1
ATOM 656 O O . SER A 1 83 ? -0.313 7.395 8.535 1.00 91.12 83 SER A O 1
ATOM 658 N N . GLN A 1 84 ? -1.466 6.236 10.074 1.00 90.38 84 GLN A N 1
ATOM 659 C CA . GLN A 1 84 ? -2.283 5.501 9.110 1.00 90.38 84 GLN A CA 1
ATOM 660 C C . GLN A 1 84 ? -3.168 6.459 8.302 1.00 90.38 84 GLN A C 1
ATOM 662 O O . GLN A 1 84 ? -3.091 6.457 7.073 1.00 90.38 84 GLN A O 1
ATOM 667 N N . ASP A 1 85 ? -3.938 7.315 8.977 1.00 90.19 85 ASP A N 1
ATOM 668 C CA . ASP A 1 85 ? -4.817 8.303 8.340 1.00 90.19 85 ASP A CA 1
ATOM 669 C C . ASP A 1 85 ? -4.030 9.244 7.422 1.00 90.19 85 ASP A C 1
ATOM 671 O O . ASP A 1 85 ? -4.441 9.523 6.293 1.00 90.19 85 ASP A O 1
ATOM 675 N N . GLN A 1 86 ? -2.860 9.695 7.879 1.00 91.88 86 GLN A N 1
ATOM 676 C CA . GLN A 1 86 ? -2.003 10.579 7.098 1.00 91.88 86 GLN A CA 1
ATOM 677 C C . GLN A 1 86 ? -1.419 9.881 5.859 1.00 91.88 86 GLN A C 1
ATOM 679 O O . GLN A 1 86 ? -1.448 10.459 4.773 1.00 91.88 86 GLN A O 1
ATOM 684 N N . VAL A 1 87 ? -0.966 8.626 5.970 1.00 91.56 87 VAL A N 1
ATOM 685 C CA . VAL A 1 87 ? -0.509 7.838 4.808 1.00 91.56 87 VAL A CA 1
ATOM 686 C C . VAL A 1 87 ? -1.625 7.667 3.773 1.00 91.56 87 VAL A C 1
ATOM 688 O O . VAL A 1 87 ? -1.352 7.723 2.574 1.00 91.56 87 VAL A O 1
ATOM 691 N N . LEU A 1 88 ? -2.871 7.466 4.209 1.00 90.12 88 LEU A N 1
ATOM 692 C CA . LEU A 1 88 ? -4.022 7.321 3.311 1.00 90.12 88 LEU A CA 1
ATOM 693 C C . LEU A 1 88 ? -4.420 8.642 2.638 1.00 90.12 88 LEU A C 1
ATOM 695 O O . LEU A 1 88 ? -4.829 8.638 1.475 1.00 90.12 88 LEU A O 1
ATOM 699 N N . ALA A 1 89 ? -4.283 9.768 3.338 1.00 90.38 89 ALA A N 1
ATOM 700 C CA . ALA A 1 89 ? -4.561 11.092 2.786 1.00 90.38 89 ALA A CA 1
ATOM 701 C C . ALA A 1 89 ? -3.483 11.556 1.787 1.00 90.38 89 ALA A C 1
ATOM 703 O O . ALA A 1 89 ? -3.798 12.234 0.802 1.00 90.38 89 ALA A O 1
ATOM 704 N N . ASP A 1 90 ? -2.223 11.186 2.018 1.00 88.00 90 ASP A N 1
ATOM 705 C CA . ASP A 1 90 ? -1.089 11.661 1.232 1.00 88.00 90 ASP A CA 1
ATOM 706 C C . ASP A 1 90 ? -1.052 11.057 -0.180 1.00 88.00 90 ASP A C 1
ATOM 708 O O . ASP A 1 90 ? -0.988 9.849 -0.393 1.00 88.00 90 ASP A O 1
ATOM 712 N N . GLN A 1 91 ? -1.019 11.941 -1.177 1.00 78.19 91 GLN A N 1
ATOM 713 C CA . GLN A 1 91 ? -0.863 11.589 -2.596 1.00 78.19 91 GLN A CA 1
ATOM 714 C C . GLN A 1 91 ? 0.597 11.726 -3.068 1.00 78.19 91 GLN A C 1
ATOM 716 O O . GLN A 1 91 ? 0.932 11.380 -4.199 1.00 78.19 91 GLN A O 1
ATOM 721 N N . ILE A 1 92 ? 1.474 12.271 -2.216 1.00 76.62 92 ILE A N 1
ATOM 722 C CA . ILE A 1 92 ? 2.868 12.579 -2.545 1.00 76.62 92 ILE A CA 1
ATOM 723 C C . ILE A 1 92 ? 3.774 11.486 -1.983 1.00 76.62 92 ILE A C 1
ATOM 725 O O . ILE A 1 92 ? 3.825 11.265 -0.774 1.00 76.62 92 ILE A O 1
ATOM 729 N N . LYS A 1 93 ? 4.558 10.865 -2.871 1.00 79.19 93 LYS A N 1
ATOM 730 C CA . LYS A 1 93 ? 5.458 9.741 -2.564 1.00 79.19 93 LYS A CA 1
ATOM 731 C C . LYS A 1 93 ? 6.351 10.008 -1.347 1.00 79.19 93 LYS A C 1
ATOM 733 O O . LYS A 1 93 ? 6.385 9.208 -0.421 1.00 79.19 93 LYS A O 1
ATOM 738 N N . SER A 1 94 ? 7.022 11.160 -1.300 1.00 79.62 94 SER A N 1
ATOM 739 C CA . SER A 1 94 ? 7.915 11.507 -0.186 1.00 79.62 94 SER A CA 1
ATOM 740 C C . SER A 1 94 ? 7.190 11.646 1.156 1.00 79.62 94 SER A C 1
ATOM 742 O O . SER A 1 94 ? 7.720 11.196 2.167 1.00 79.62 94 SER A O 1
ATOM 744 N N . ALA A 1 95 ? 5.978 12.207 1.173 1.00 76.69 95 ALA A N 1
ATOM 745 C CA . ALA A 1 95 ? 5.200 12.386 2.399 1.00 76.69 95 ALA A CA 1
ATOM 746 C C . ALA A 1 95 ? 4.759 11.033 2.987 1.00 76.69 95 ALA A C 1
ATOM 748 O O . ALA A 1 95 ? 4.921 10.796 4.183 1.00 76.69 95 ALA A O 1
ATOM 749 N N . VAL A 1 96 ? 4.346 10.092 2.127 1.00 80.62 96 VAL A N 1
ATOM 750 C CA . VAL A 1 96 ? 4.032 8.705 2.514 1.00 80.62 96 VAL A CA 1
ATOM 751 C C . VAL A 1 96 ? 5.223 8.031 3.206 1.00 80.62 96 VAL A C 1
ATOM 753 O O . VAL A 1 96 ? 5.049 7.415 4.259 1.00 80.62 96 VAL A O 1
ATOM 756 N N . VAL A 1 97 ? 6.441 8.179 2.665 1.00 82.62 97 VAL A N 1
ATOM 757 C CA . VAL A 1 97 ? 7.660 7.619 3.284 1.00 82.62 97 VAL A CA 1
ATOM 758 C C . VAL A 1 97 ? 7.958 8.273 4.623 1.00 82.62 97 VAL A C 1
ATOM 760 O O . VAL A 1 97 ? 8.265 7.583 5.594 1.00 82.62 97 VAL A O 1
ATOM 763 N N . GLU A 1 98 ? 7.916 9.603 4.688 1.00 82.25 98 GLU A N 1
ATOM 764 C CA . GLU A 1 98 ? 8.229 10.345 5.910 1.00 82.25 98 GLU A CA 1
ATOM 765 C C . GLU A 1 98 ? 7.276 9.976 7.048 1.00 82.25 98 GLU A C 1
ATOM 767 O O . GLU A 1 98 ? 7.728 9.699 8.164 1.00 82.25 98 GLU A O 1
ATOM 772 N N . THR A 1 99 ? 5.978 9.918 6.759 1.00 82.62 99 THR A N 1
ATOM 773 C CA . THR A 1 99 ? 4.940 9.502 7.707 1.00 82.62 99 THR A CA 1
ATOM 774 C C . THR A 1 99 ? 5.120 8.037 8.102 1.00 82.62 99 THR A C 1
ATOM 776 O O . THR A 1 99 ? 5.251 7.717 9.284 1.00 82.62 99 THR A O 1
ATOM 779 N N . GLY A 1 100 ? 5.251 7.137 7.126 1.00 73.62 100 GLY A N 1
ATOM 780 C CA . GLY A 1 100 ? 5.446 5.710 7.378 1.00 73.62 100 GLY A CA 1
ATOM 781 C C . GLY A 1 100 ? 6.735 5.386 8.142 1.00 73.62 100 GLY A C 1
ATOM 782 O O . GLY A 1 100 ? 6.788 4.431 8.924 1.00 73.62 100 GLY A O 1
ATOM 783 N N . ASN A 1 101 ? 7.793 6.185 7.989 1.00 82.25 101 ASN A N 1
ATOM 784 C CA . ASN A 1 101 ? 9.011 6.058 8.789 1.00 82.25 101 ASN A CA 1
ATOM 785 C C . ASN A 1 101 ? 8.785 6.432 10.254 1.00 82.25 101 ASN A C 1
ATOM 787 O O . ASN A 1 101 ? 9.320 5.744 11.123 1.00 82.25 101 ASN A O 1
ATOM 791 N N . LYS A 1 102 ? 7.954 7.437 10.544 1.00 84.56 102 LYS A N 1
ATOM 792 C CA . LYS A 1 102 ? 7.608 7.834 11.920 1.00 84.56 102 LYS A CA 1
ATOM 793 C C . LYS A 1 102 ? 6.737 6.800 12.632 1.00 84.56 102 LYS A C 1
ATOM 795 O O . LYS A 1 102 ? 6.925 6.615 13.831 1.00 84.56 102 LYS A O 1
ATOM 800 N N . ALA A 1 103 ? 5.922 6.047 11.890 1.00 76.31 103 ALA A N 1
ATOM 801 C CA . ALA A 1 103 ? 4.948 5.089 12.422 1.00 76.31 103 ALA A CA 1
ATOM 802 C C . ALA A 1 103 ? 5.504 3.953 13.317 1.00 76.31 103 ALA A C 1
ATOM 804 O O . ALA A 1 103 ? 4.747 3.218 13.940 1.00 76.31 103 ALA A O 1
ATOM 805 N N . LYS A 1 104 ? 6.833 3.778 13.390 1.00 65.69 104 LYS A N 1
ATOM 806 C CA . LYS A 1 104 ? 7.510 2.837 14.308 1.00 65.69 104 LYS A CA 1
ATOM 807 C C . LYS A 1 104 ? 8.288 3.535 15.433 1.00 65.69 104 LYS A C 1
ATOM 809 O O . LYS A 1 104 ? 8.546 2.926 16.465 1.00 65.69 104 LYS A O 1
ATOM 814 N N . PHE A 1 105 ? 8.710 4.781 15.226 1.00 52.28 105 PHE A N 1
ATOM 815 C CA . PHE A 1 105 ? 9.629 5.498 16.120 1.00 52.28 105 PHE A CA 1
ATOM 816 C C . PHE A 1 105 ? 8.915 6.550 16.976 1.00 52.28 105 PHE A C 1
ATOM 818 O O . PHE A 1 105 ? 9.522 7.551 17.359 1.00 52.28 105 PHE A O 1
ATOM 825 N N . GLY A 1 106 ? 7.633 6.332 17.286 1.00 49.19 106 GLY A N 1
ATOM 826 C CA . GLY A 1 10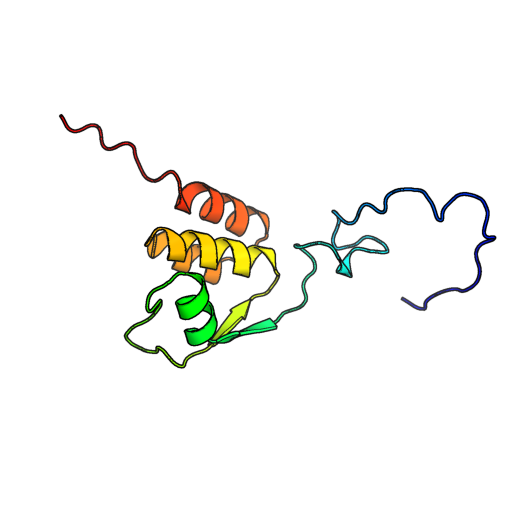6 ? 6.918 7.123 18.280 1.00 49.19 106 GLY A CA 1
ATOM 827 C C . GLY A 1 106 ? 7.712 7.174 19.586 1.00 49.19 106 GLY A C 1
ATOM 828 O O . GLY A 1 106 ? 7.988 6.136 20.176 1.00 49.19 106 GLY A O 1
ATOM 829 N N . HIS A 1 107 ? 8.135 8.389 19.949 1.00 47.91 107 HIS A N 1
ATOM 830 C CA . HIS A 1 107 ? 8.593 8.849 21.261 1.00 47.91 107 HIS A CA 1
ATOM 831 C C . HIS A 1 107 ? 9.071 7.755 22.229 1.00 47.91 107 HIS A C 1
ATOM 833 O O . HIS A 1 107 ? 8.272 7.078 22.875 1.00 47.91 107 HIS A O 1
ATOM 839 N N . VAL A 1 108 ? 10.387 7.703 22.462 1.00 41.03 108 VAL A N 1
ATOM 840 C CA . VAL A 1 108 ? 10.885 7.309 23.784 1.00 41.03 108 VAL A CA 1
ATOM 841 C C . VAL A 1 108 ? 10.278 8.309 24.767 1.00 41.03 108 VAL A C 1
ATOM 843 O O . VAL A 1 108 ? 10.750 9.439 24.886 1.00 41.03 108 VAL A O 1
ATOM 846 N N . GLY A 1 109 ? 9.171 7.925 25.398 1.00 39.84 109 GLY A N 1
ATOM 847 C CA . GLY A 1 109 ? 8.653 8.607 26.568 1.00 39.84 109 GLY A CA 1
ATOM 848 C C . GLY A 1 109 ? 9.758 8.611 27.612 1.00 39.84 109 GLY A C 1
ATOM 849 O O . GLY A 1 109 ? 10.117 7.573 28.162 1.00 39.84 109 GLY A O 1
ATOM 850 N N . SER A 1 110 ? 10.342 9.784 27.825 1.00 43.69 110 SER A N 1
ATOM 851 C CA . SER A 1 110 ? 11.090 10.103 29.028 1.00 43.69 110 SER A CA 1
ATOM 852 C C . SER A 1 110 ? 10.107 10.112 30.194 1.00 43.69 110 SER A C 1
ATOM 854 O O . SER A 1 110 ? 9.609 11.175 30.529 1.00 43.69 110 SER A O 1
ATOM 856 N N . GLU A 1 111 ? 9.835 8.957 30.792 1.00 40.31 111 GLU A N 1
ATOM 857 C CA . GLU A 1 111 ? 9.204 8.825 32.111 1.00 40.31 111 GLU A CA 1
ATOM 858 C C . GLU A 1 111 ? 9.665 7.501 32.745 1.00 40.31 111 GLU A C 1
ATOM 860 O O . GLU A 1 111 ? 9.058 6.458 32.515 1.00 40.31 111 GLU A O 1
ATOM 865 N N . VAL A 1 112 ? 10.801 7.533 33.459 1.00 38.88 112 VAL A N 1
ATOM 866 C CA . VAL A 1 112 ? 10.881 7.402 34.934 1.00 38.88 112 VAL A CA 1
ATOM 867 C C . VAL A 1 112 ? 12.123 8.136 35.435 1.00 38.88 112 VAL A C 1
ATOM 869 O O . VAL A 1 112 ? 13.189 7.973 34.798 1.00 38.88 112 VAL A O 1
#

pLDDT: mean 80.86, std 16.46, range [38.88, 96.94]

Foldseek 3Di:
DDDDDDDPPDDPPPDDDDQCALPDPNNVPHQPPFDKDKDFQ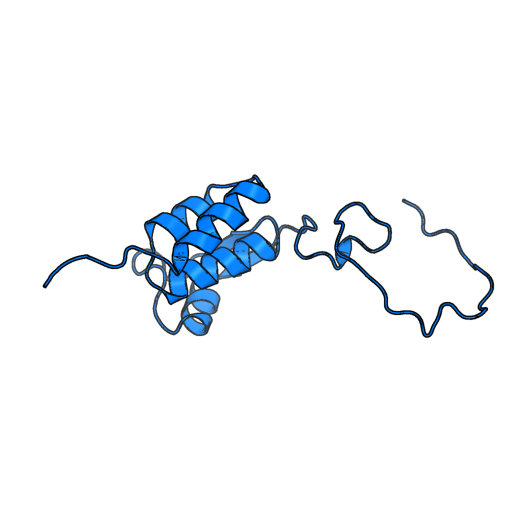CVLCVLLVHRLDPPCSGHMAIDRGNLLVVLLSLLSNLVVVVLNVQSSVDPDPVSNVVSSVVSVVPDPPPDD

Solvent-accessible surface area (backbone atoms only — not comparable to full-atom values): 6760 Å² total; per-residue (Å²): 131,86,88,77,78,86,75,85,94,70,84,60,89,83,53,87,85,83,36,88,46,42,89,46,102,56,2,82,73,11,54,74,18,72,63,67,49,74,48,45,36,48,61,52,11,66,73,54,72,49,80,78,38,86,91,50,48,84,39,71,48,80,30,59,20,57,50,44,46,54,30,29,51,48,6,54,57,61,70,27,58,71,39,23,55,48,25,71,70,45,88,46,72,69,57,26,51,57,38,38,60,45,30,77,66,70,68,86,74,91,78,132